Protein AF-N6X9T6-F1 (afdb_monomer_lite)

Sequence (148 aa):
MPDALSQNAIDALGVAVDSLLPDAPPAGLSRTRALDVRHVRPLGLGGYVGHHVAPEGALFGRRLNARLNLSINGGSEADARAHVHNLASHLLSLSRSELHAAGIHRMARADSSDARAILFDIDFEFIRPPATSEGVITDLILDIAPDG

pLDDT: mean 87.67, std 14.99, range [44.31, 98.25]

Radius of gyration: 22.0 Å; chains: 1; bounding box: 59×28×73 Å

Foldseek 3Di:
DDDPQQVVQVVLLVVLVVVQFDDAAPPFKHKDKDKAWDDKDADPDRQFDAFDVVLTDTKGKIKIKIKIKIFMDGDDPVSLLVVQVVRVCSNVPDDCVSCVVSQWNDWDWDDDPDSNMTMIITIGMDIDDPPGNPDDPPDPPPPDDPDD

Structure (mmCIF, N/CA/C/O backbone):
data_AF-N6X9T6-F1
#
_entry.id   AF-N6X9T6-F1
#
loop_
_atom_site.group_PDB
_atom_site.id
_atom_site.type_symbol
_atom_site.label_atom_id
_atom_site.label_alt_id
_atom_site.label_comp_id
_atom_site.label_asym_id
_atom_site.label_entity_id
_atom_site.label_seq_id
_atom_site.pdbx_PDB_ins_code
_atom_site.Cartn_x
_atom_site.Cartn_y
_atom_site.Cartn_z
_atom_site.occupancy
_atom_site.B_iso_or_equiv
_atom_site.auth_seq_id
_atom_site.auth_comp_id
_atom_site.auth_asym_id
_atom_site.auth_atom_id
_atom_site.pdbx_PDB_model_num
ATOM 1 N N . MET A 1 1 ? -20.261 7.861 -1.923 1.00 53.81 1 MET A N 1
ATOM 2 C CA . MET A 1 1 ? -19.032 8.368 -1.277 1.00 53.81 1 MET A CA 1
ATOM 3 C C . MET A 1 1 ? -18.644 7.405 -0.166 1.00 53.81 1 MET A C 1
ATOM 5 O O . MET A 1 1 ? -19.558 6.986 0.539 1.00 53.81 1 MET A O 1
ATOM 9 N N . PRO A 1 2 ? -17.363 7.023 -0.030 1.00 70.25 2 PRO A N 1
ATOM 10 C CA . PRO A 1 2 ? -16.891 6.286 1.142 1.00 70.25 2 PRO A CA 1
ATOM 11 C C . PRO A 1 2 ? -17.056 7.138 2.411 1.00 70.25 2 PRO A C 1
ATOM 13 O O . PRO A 1 2 ? -16.972 8.364 2.351 1.00 70.25 2 PRO A O 1
ATOM 16 N N . ASP A 1 3 ? -17.324 6.498 3.549 1.00 88.69 3 ASP A N 1
ATOM 17 C CA . ASP A 1 3 ? -17.348 7.178 4.847 1.00 88.69 3 ASP A CA 1
ATOM 18 C C . ASP A 1 3 ? -15.942 7.643 5.262 1.00 88.69 3 ASP A C 1
ATOM 20 O O . ASP A 1 3 ? -14.934 7.148 4.752 1.00 88.69 3 ASP A O 1
ATOM 24 N N . ALA A 1 4 ? -15.866 8.571 6.219 1.00 89.75 4 ALA A N 1
ATOM 25 C CA . ALA A 1 4 ? -14.602 9.171 6.647 1.00 89.75 4 ALA A CA 1
ATOM 26 C C . ALA A 1 4 ? -13.570 8.139 7.140 1.00 89.75 4 ALA A C 1
ATOM 28 O O . ALA A 1 4 ? -12.381 8.287 6.869 1.00 89.75 4 ALA A O 1
ATOM 29 N N . LEU A 1 5 ? -13.999 7.065 7.818 1.00 91.12 5 LEU A N 1
ATOM 30 C CA . LEU A 1 5 ? -13.077 6.024 8.280 1.00 91.12 5 LEU A CA 1
ATOM 31 C C . LEU A 1 5 ? -12.513 5.217 7.103 1.00 91.12 5 LEU A C 1
ATOM 33 O O . LEU A 1 5 ? -11.332 4.880 7.096 1.00 91.12 5 LEU A O 1
ATOM 37 N N . SER A 1 6 ? -13.345 4.929 6.102 1.00 93.88 6 SER A N 1
ATOM 38 C CA . SER A 1 6 ? -12.906 4.278 4.865 1.00 93.88 6 SER A CA 1
ATOM 39 C C . SER A 1 6 ? -11.934 5.152 4.068 1.00 93.88 6 SER A C 1
ATOM 41 O O . SER A 1 6 ? -10.935 4.630 3.582 1.00 93.88 6 SER A O 1
ATOM 43 N N . GLN A 1 7 ? -12.170 6.466 3.983 1.00 94.88 7 GLN A N 1
ATOM 44 C CA . GLN A 1 7 ? -11.235 7.386 3.327 1.00 94.88 7 GLN A CA 1
ATOM 45 C C . GLN A 1 7 ? -9.885 7.435 4.056 1.00 94.88 7 GLN A C 1
ATOM 47 O O . GLN A 1 7 ? -8.851 7.233 3.427 1.00 94.88 7 GLN A O 1
ATOM 52 N N . ASN A 1 8 ? -9.893 7.571 5.386 1.00 94.25 8 ASN A N 1
ATOM 53 C CA . ASN A 1 8 ? -8.666 7.551 6.189 1.00 94.25 8 ASN A CA 1
ATOM 54 C C . ASN A 1 8 ? -7.856 6.264 5.980 1.00 94.25 8 ASN A C 1
ATOM 56 O O . ASN A 1 8 ? -6.631 6.299 5.938 1.00 94.25 8 ASN A O 1
ATOM 60 N N . ALA A 1 9 ? -8.535 5.124 5.838 1.00 95.94 9 ALA A N 1
ATOM 61 C CA . ALA A 1 9 ? -7.876 3.850 5.594 1.00 95.94 9 ALA A CA 1
ATOM 62 C C . ALA A 1 9 ? -7.239 3.765 4.194 1.00 95.94 9 ALA A C 1
ATOM 64 O O . ALA A 1 9 ? -6.175 3.167 4.046 1.00 95.94 9 ALA A O 1
ATOM 65 N N . ILE A 1 10 ? -7.859 4.372 3.175 1.00 96.94 10 ILE A N 1
ATOM 66 C CA . ILE A 1 10 ? -7.286 4.480 1.822 1.00 96.94 10 ILE A CA 1
ATOM 67 C C . ILE A 1 10 ? -6.036 5.366 1.846 1.00 96.94 10 ILE A C 1
ATOM 69 O O . ILE A 1 10 ? -5.005 4.987 1.288 1.00 96.94 10 ILE A O 1
ATOM 73 N N . ASP A 1 11 ? -6.102 6.505 2.533 1.00 96.19 11 ASP A N 1
ATOM 74 C CA . ASP A 1 11 ? -4.972 7.428 2.650 1.00 96.19 11 ASP A CA 1
ATOM 75 C C . ASP A 1 11 ? -3.810 6.774 3.417 1.00 96.19 11 ASP A C 1
ATOM 77 O O . ASP A 1 11 ? -2.657 6.826 2.982 1.00 96.19 11 ASP A O 1
ATOM 81 N N . ALA A 1 12 ? -4.118 6.067 4.510 1.00 96.62 12 ALA A N 1
ATOM 82 C CA . ALA A 1 12 ? -3.140 5.318 5.295 1.00 96.62 12 ALA A CA 1
ATOM 83 C C . ALA A 1 12 ? -2.469 4.196 4.489 1.00 96.62 12 ALA A C 1
ATOM 85 O O . ALA A 1 12 ? -1.262 4.003 4.618 1.00 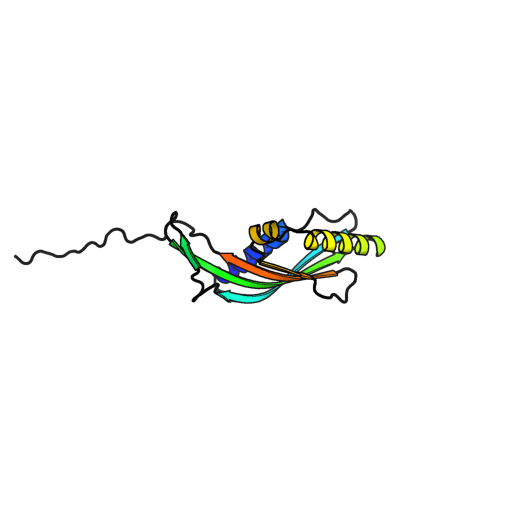96.62 12 ALA A O 1
ATOM 86 N N . LEU A 1 13 ? -3.209 3.495 3.621 1.00 97.88 13 LEU A N 1
ATOM 87 C CA . LEU A 1 13 ? -2.625 2.516 2.700 1.00 97.88 13 LEU A CA 1
ATOM 88 C C . LEU A 1 13 ? -1.619 3.176 1.742 1.00 97.88 13 LEU A C 1
ATOM 90 O O . LEU A 1 13 ? -0.561 2.607 1.478 1.00 97.88 13 LEU A O 1
ATOM 94 N N . GLY A 1 14 ? -1.926 4.374 1.235 1.00 97.25 14 GLY A N 1
ATOM 95 C CA . GLY A 1 14 ? -1.002 5.143 0.399 1.00 97.25 14 GLY A CA 1
ATOM 96 C C . GLY A 1 14 ? 0.315 5.439 1.119 1.00 97.25 14 GLY A C 1
ATOM 97 O O . GLY A 1 14 ? 1.384 5.136 0.591 1.00 97.25 14 GLY A O 1
ATOM 98 N N . VAL A 1 15 ? 0.229 5.945 2.353 1.00 96.69 15 VAL A N 1
ATOM 99 C CA . VAL A 1 15 ? 1.398 6.230 3.204 1.00 96.69 15 VAL A CA 1
ATOM 100 C C . VAL A 1 15 ? 2.188 4.957 3.518 1.00 96.69 15 VAL A C 1
ATOM 102 O O . VAL A 1 15 ? 3.413 4.952 3.410 1.00 96.69 15 VAL A O 1
ATOM 105 N N . ALA A 1 16 ? 1.499 3.867 3.865 1.00 96.88 16 ALA A N 1
ATOM 106 C CA . ALA A 1 16 ? 2.123 2.581 4.155 1.00 96.88 16 ALA A CA 1
ATOM 107 C C . ALA A 1 16 ? 2.930 2.065 2.958 1.00 96.88 16 ALA A C 1
ATOM 109 O O . ALA A 1 16 ? 4.093 1.699 3.112 1.00 96.88 16 ALA A O 1
ATOM 110 N N . VAL A 1 17 ? 2.352 2.088 1.753 1.00 96.50 17 VAL A N 1
ATOM 111 C CA . VAL A 1 17 ? 3.063 1.686 0.533 1.00 96.50 17 VAL A CA 1
ATOM 112 C C . VAL A 1 17 ? 4.279 2.573 0.289 1.00 96.50 17 VAL A C 1
ATOM 114 O O . VAL A 1 17 ? 5.359 2.045 0.042 1.00 96.50 17 VAL A O 1
ATOM 117 N N . ASP A 1 18 ? 4.135 3.893 0.399 1.00 95.25 18 ASP A N 1
ATOM 118 C CA . ASP A 1 18 ? 5.240 4.829 0.165 1.00 95.25 18 ASP A CA 1
ATOM 119 C C . ASP A 1 18 ? 6.399 4.629 1.142 1.00 95.25 18 ASP A C 1
ATOM 121 O O . ASP A 1 18 ? 7.554 4.718 0.734 1.00 95.25 18 ASP A O 1
ATOM 125 N N . SER A 1 19 ? 6.105 4.272 2.395 1.00 95.25 19 SER A N 1
ATOM 126 C CA . SER A 1 19 ? 7.126 3.980 3.408 1.00 95.25 19 SER A CA 1
ATOM 127 C C . SER A 1 19 ? 7.969 2.731 3.115 1.00 95.25 19 SER A C 1
ATOM 129 O O . SER A 1 19 ? 9.072 2.601 3.639 1.00 95.25 19 SER A O 1
ATOM 131 N N . LEU A 1 20 ? 7.462 1.814 2.283 1.00 95.19 20 LEU A N 1
ATOM 132 C CA . LEU A 1 20 ? 8.123 0.549 1.944 1.00 95.19 20 LEU A CA 1
ATOM 133 C C . LEU A 1 20 ? 8.866 0.601 0.606 1.00 95.19 20 LEU A C 1
ATOM 135 O O . LEU A 1 20 ? 9.675 -0.285 0.306 1.00 95.19 20 LEU A O 1
ATOM 139 N N . LEU A 1 21 ? 8.572 1.602 -0.226 1.00 94.06 21 LEU A N 1
ATOM 140 C CA . LEU A 1 21 ? 9.245 1.768 -1.503 1.00 94.06 21 LEU A CA 1
ATOM 141 C C . LEU A 1 21 ? 10.682 2.254 -1.273 1.00 94.06 21 LEU A C 1
ATOM 143 O O . LEU A 1 21 ? 10.902 3.164 -0.479 1.00 94.06 21 LEU A O 1
ATOM 147 N N . PRO A 1 22 ? 11.666 1.699 -2.002 1.00 90.00 22 PRO A N 1
ATOM 148 C CA . PRO A 1 22 ? 13.033 2.189 -1.928 1.00 90.00 22 PRO A CA 1
ATOM 149 C C . PRO A 1 22 ? 13.128 3.584 -2.557 1.00 90.00 22 PRO A C 1
ATOM 151 O O . PRO A 1 22 ? 12.192 4.029 -3.243 1.00 90.00 22 PRO A O 1
ATOM 154 N N . ASP A 1 23 ? 14.284 4.220 -2.359 1.00 86.31 23 ASP A N 1
ATOM 155 C CA . ASP A 1 23 ? 14.626 5.564 -2.832 1.00 86.31 23 ASP A CA 1
ATOM 156 C C . ASP A 1 23 ? 14.322 5.815 -4.321 1.00 86.31 23 ASP A C 1
ATOM 158 O O . ASP A 1 23 ? 13.971 4.922 -5.104 1.00 86.31 23 ASP A O 1
ATOM 162 N N . ALA A 1 24 ? 14.437 7.087 -4.708 1.00 87.81 24 ALA A N 1
ATOM 163 C CA . ALA A 1 24 ? 14.117 7.563 -6.045 1.00 87.81 24 ALA A CA 1
ATOM 164 C C . ALA A 1 24 ? 14.798 6.728 -7.157 1.00 87.81 24 ALA A C 1
ATOM 166 O O . ALA A 1 24 ? 15.935 6.276 -6.991 1.00 87.81 24 ALA A O 1
ATOM 167 N N . PRO A 1 25 ? 14.125 6.535 -8.309 1.00 91.69 25 PRO A N 1
ATOM 168 C CA . PRO A 1 25 ? 14.703 5.819 -9.441 1.00 91.69 25 PRO A CA 1
ATOM 169 C C . PRO A 1 25 ? 16.029 6.437 -9.915 1.00 91.69 25 PRO A C 1
ATOM 171 O O . PRO A 1 25 ? 16.232 7.645 -9.761 1.00 91.69 25 PRO A O 1
ATOM 174 N N . PRO A 1 26 ? 16.914 5.642 -10.545 1.00 90.69 26 PRO A N 1
ATOM 175 C CA . PRO A 1 26 ? 18.126 6.150 -11.182 1.00 90.69 26 PRO A CA 1
ATOM 176 C C . PRO A 1 26 ? 17.845 7.272 -12.189 1.00 90.69 26 PRO A C 1
ATOM 178 O O . PRO A 1 26 ? 16.758 7.359 -12.765 1.00 90.69 26 PRO A O 1
ATOM 181 N N . ALA A 1 27 ? 18.856 8.102 -12.455 1.00 91.69 27 ALA A N 1
ATOM 182 C CA . ALA A 1 27 ? 18.746 9.198 -13.412 1.00 91.69 27 ALA A CA 1
ATOM 183 C C . ALA A 1 27 ? 18.257 8.710 -14.790 1.00 91.69 27 ALA A C 1
ATOM 185 O O . ALA A 1 27 ? 18.741 7.714 -15.322 1.00 91.69 27 ALA A O 1
ATOM 186 N N . GLY A 1 28 ? 17.294 9.431 -15.370 1.00 93.44 28 GLY A N 1
ATOM 187 C CA . GLY A 1 28 ? 16.681 9.081 -16.656 1.00 93.44 28 GLY A CA 1
ATOM 188 C C . GLY A 1 28 ? 15.511 8.095 -16.568 1.00 93.44 28 GLY A C 1
ATOM 189 O O . GLY A 1 28 ? 14.815 7.917 -17.568 1.00 93.44 28 GLY A O 1
ATOM 190 N N . LEU A 1 29 ? 15.253 7.511 -15.393 1.00 96.06 29 LEU A N 1
ATOM 191 C CA . LEU A 1 29 ? 14.053 6.729 -15.102 1.00 96.06 29 LEU A CA 1
ATOM 192 C C . LEU A 1 29 ? 13.096 7.514 -14.199 1.00 96.06 29 LEU A C 1
ATOM 194 O O . LEU A 1 29 ? 13.502 8.348 -13.391 1.00 96.06 29 LEU A O 1
ATOM 198 N N . SER A 1 30 ? 11.808 7.205 -14.298 1.00 95.94 30 SER A N 1
ATOM 199 C CA . SER A 1 30 ? 10.802 7.623 -13.325 1.00 95.94 30 SER A CA 1
ATOM 200 C C . SER A 1 30 ? 9.903 6.452 -12.942 1.00 95.94 30 SER A C 1
ATOM 202 O O . SER A 1 30 ? 9.708 5.516 -13.717 1.00 95.94 30 SER A O 1
ATOM 204 N N . ARG A 1 31 ? 9.373 6.489 -11.716 1.00 95.56 31 ARG A N 1
ATOM 205 C CA . ARG A 1 31 ? 8.486 5.463 -11.159 1.00 95.56 31 ARG A CA 1
ATOM 206 C C . ARG A 1 31 ? 7.134 6.090 -10.884 1.00 95.56 31 ARG A C 1
ATOM 208 O O . ARG A 1 31 ? 7.040 7.047 -10.118 1.00 95.56 31 ARG A O 1
ATOM 215 N N . THR A 1 32 ? 6.094 5.518 -11.469 1.00 95.62 32 THR A N 1
ATOM 216 C CA . THR A 1 32 ? 4.705 5.870 -11.183 1.00 95.62 32 THR A CA 1
ATOM 217 C C . THR A 1 32 ? 4.092 4.791 -10.306 1.00 95.62 32 THR A C 1
ATOM 219 O O . THR A 1 32 ? 4.226 3.602 -10.587 1.00 95.62 32 THR A O 1
ATOM 222 N N . ARG A 1 33 ? 3.413 5.218 -9.242 1.00 95.06 33 ARG A N 1
ATOM 223 C CA . ARG A 1 33 ? 2.660 4.357 -8.332 1.00 95.06 33 ARG A CA 1
ATOM 224 C C . ARG A 1 33 ? 1.171 4.594 -8.545 1.00 95.06 33 ARG A C 1
ATOM 226 O O . ARG A 1 33 ? 0.711 5.726 -8.413 1.00 95.06 33 ARG A O 1
ATOM 233 N N . ALA A 1 34 ? 0.420 3.531 -8.797 1.00 96.88 34 ALA A N 1
ATOM 234 C CA . ALA A 1 34 ? -1.037 3.547 -8.787 1.00 96.88 34 ALA A CA 1
ATOM 235 C C . ALA A 1 34 ? -1.568 2.498 -7.804 1.00 96.88 34 ALA A C 1
ATOM 237 O O . ALA A 1 34 ? -1.063 1.379 -7.742 1.00 96.88 34 ALA A O 1
ATOM 238 N N . LEU A 1 35 ? -2.581 2.876 -7.029 1.00 96.81 35 LEU A N 1
ATOM 239 C CA . LEU A 1 35 ? -3.260 2.015 -6.065 1.00 96.81 35 LEU A CA 1
ATOM 240 C C . LEU A 1 35 ? -4.727 1.890 -6.474 1.00 96.81 35 LEU A C 1
ATOM 242 O O . LEU A 1 35 ? -5.456 2.877 -6.485 1.00 96.81 35 LEU A O 1
ATOM 246 N N . ASP A 1 36 ? -5.137 0.674 -6.811 1.00 97.12 36 ASP A N 1
ATOM 247 C CA . ASP A 1 36 ? -6.515 0.306 -7.131 1.00 97.12 36 ASP A CA 1
ATOM 248 C C . ASP A 1 36 ? -7.143 -0.381 -5.914 1.00 97.12 36 ASP A C 1
ATOM 250 O O . ASP A 1 36 ? -6.874 -1.554 -5.645 1.00 97.12 36 ASP A O 1
ATOM 254 N N . VAL A 1 37 ? -7.934 0.354 -5.131 1.00 97.31 37 VAL A N 1
ATOM 255 C CA . VAL A 1 37 ? -8.631 -0.197 -3.959 1.00 97.31 37 VAL A CA 1
ATOM 256 C C . VAL A 1 37 ? -9.909 -0.890 -4.417 1.00 97.31 37 VAL A C 1
ATOM 258 O O . VAL A 1 37 ? -10.854 -0.250 -4.868 1.00 97.31 37 VAL A O 1
ATOM 261 N N . ARG A 1 38 ? -9.956 -2.212 -4.256 1.00 96.25 38 ARG A N 1
ATOM 262 C CA . ARG A 1 38 ? -11.043 -3.063 -4.766 1.00 96.25 38 ARG A CA 1
ATOM 263 C C . ARG A 1 38 ? -12.157 -3.247 -3.760 1.00 96.25 38 ARG A C 1
ATOM 265 O O . ARG A 1 38 ? -13.332 -3.252 -4.112 1.00 96.25 38 ARG A O 1
ATOM 272 N N . HIS A 1 39 ? -11.775 -3.421 -2.499 1.00 95.62 39 HIS A N 1
ATOM 273 C CA . HIS A 1 39 ? -12.712 -3.643 -1.412 1.00 95.62 39 HIS A CA 1
ATOM 274 C C . HIS A 1 39 ? -12.266 -2.895 -0.169 1.00 95.62 39 HIS A C 1
ATOM 276 O O . HIS A 1 39 ? -11.092 -2.927 0.200 1.00 95.62 39 HIS A O 1
ATOM 282 N N . VAL A 1 40 ? -13.241 -2.288 0.501 1.00 95.88 40 VAL A N 1
ATOM 283 C CA . VAL A 1 40 ? -13.102 -1.730 1.841 1.00 95.88 40 VAL A CA 1
ATOM 284 C C . VAL A 1 40 ? -14.198 -2.351 2.688 1.00 95.88 40 VAL A C 1
ATOM 286 O O . VAL A 1 40 ? -15.377 -2.251 2.349 1.00 95.88 40 VAL A O 1
ATOM 289 N N . ARG A 1 41 ? -13.820 -3.030 3.769 1.00 95.06 41 ARG A N 1
ATOM 290 C CA . ARG A 1 41 ? -14.767 -3.671 4.687 1.00 95.06 41 ARG A CA 1
ATOM 291 C C . ARG A 1 41 ? -14.456 -3.309 6.135 1.00 95.06 41 ARG A C 1
ATOM 293 O O . ARG A 1 41 ? -13.306 -2.995 6.446 1.00 95.06 41 ARG A O 1
ATOM 300 N N . PRO A 1 42 ? -15.448 -3.346 7.036 1.00 93.44 42 PRO A N 1
ATOM 301 C CA . PRO A 1 42 ? -15.178 -3.230 8.460 1.00 93.44 42 PRO A CA 1
ATOM 302 C C . PRO A 1 42 ? -14.230 -4.343 8.931 1.00 93.44 42 PRO A C 1
ATOM 304 O O . PRO A 1 42 ? -14.325 -5.481 8.466 1.00 93.44 42 PRO A O 1
ATOM 307 N N . LEU A 1 43 ? -13.312 -4.007 9.836 1.00 90.44 43 LEU A N 1
ATOM 308 C CA . LEU A 1 43 ? -12.487 -4.982 10.544 1.00 90.44 43 LEU A CA 1
ATOM 309 C C . LEU A 1 43 ? -13.252 -5.427 11.802 1.00 90.44 43 LEU A C 1
ATOM 311 O O . LEU A 1 43 ? -13.581 -4.597 12.639 1.00 90.44 43 LEU A O 1
ATOM 315 N N . GLY A 1 44 ? -13.604 -6.709 11.916 1.00 81.81 44 GLY A N 1
ATOM 316 C CA . GLY A 1 44 ? -14.447 -7.204 13.016 1.00 81.81 44 GLY A CA 1
ATOM 317 C C . GLY A 1 44 ? -15.948 -6.909 12.847 1.00 81.81 44 GLY A C 1
ATOM 318 O O . GLY A 1 44 ? -16.446 -6.719 11.735 1.00 81.81 44 GLY A O 1
ATOM 319 N N . LEU A 1 45 ? -16.693 -6.899 13.958 1.00 82.12 45 LEU A N 1
ATOM 320 C CA . LEU A 1 45 ? -18.148 -6.689 13.976 1.00 82.12 45 LEU A CA 1
ATOM 321 C C . LEU A 1 45 ? -18.470 -5.204 13.790 1.00 82.12 45 LEU A C 1
ATOM 323 O O . LEU A 1 45 ? -18.190 -4.383 14.658 1.00 82.12 45 LEU A O 1
ATOM 327 N N . GLY A 1 46 ? -19.012 -4.840 12.627 1.00 85.00 46 GLY A N 1
ATOM 328 C CA . GLY A 1 46 ? -19.325 -3.442 12.301 1.00 85.00 46 GLY A CA 1
ATOM 329 C C . GLY A 1 46 ? -18.101 -2.519 12.209 1.00 85.00 46 GLY A C 1
ATOM 330 O O . GLY A 1 46 ? -18.260 -1.322 11.993 1.00 85.00 46 GLY A O 1
ATOM 331 N N . GLY A 1 47 ? -16.883 -3.060 12.321 1.00 86.88 47 GLY A N 1
ATOM 332 C CA . GLY A 1 47 ? -15.638 -2.294 12.349 1.00 86.88 47 GLY A CA 1
ATOM 333 C C . GLY A 1 47 ? -15.046 -2.146 13.744 1.00 86.88 47 GLY A C 1
ATOM 334 O O . GLY A 1 47 ? -13.938 -1.640 13.848 1.00 86.88 47 GLY A O 1
ATOM 335 N N . TYR A 1 48 ? -15.750 -2.561 14.798 1.00 88.31 48 TYR A N 1
ATOM 336 C CA . TYR A 1 48 ? -15.226 -2.526 16.159 1.00 88.31 48 TYR A CA 1
ATOM 337 C C . TYR A 1 48 ? -14.158 -3.607 16.349 1.00 88.31 48 TYR A C 1
ATOM 339 O O . TYR A 1 48 ? -14.403 -4.787 16.080 1.00 88.31 48 TYR A O 1
ATOM 347 N N . VAL A 1 49 ? -12.987 -3.199 16.838 1.00 89.75 49 VAL A N 1
ATOM 348 C CA . VAL A 1 49 ? -11.830 -4.092 17.042 1.00 89.75 49 VAL A CA 1
ATOM 349 C C . VAL A 1 49 ? -11.321 -4.116 18.479 1.00 89.75 49 VAL A C 1
ATOM 351 O O . VAL A 1 49 ? -10.419 -4.886 18.795 1.00 89.75 49 VAL A O 1
ATOM 354 N N . GLY A 1 50 ? -11.906 -3.307 19.360 1.00 87.75 50 GLY A N 1
ATOM 355 C CA . GLY A 1 50 ? -11.569 -3.298 20.774 1.00 87.75 50 GLY A CA 1
ATOM 356 C C . GLY A 1 50 ? -11.703 -1.921 21.397 1.00 87.75 50 GLY A C 1
ATOM 357 O O . GLY A 1 50 ? -12.357 -1.025 20.863 1.00 87.75 50 GLY A O 1
ATOM 358 N N . HIS A 1 51 ? -11.069 -1.763 22.547 1.00 86.62 51 HIS A N 1
ATOM 359 C CA . HIS A 1 51 ? -11.090 -0.536 23.320 1.00 86.62 51 HIS A CA 1
ATOM 360 C C . HIS A 1 51 ? -9.655 -0.146 23.668 1.00 86.62 51 HIS A C 1
ATOM 362 O O . HIS A 1 51 ? -8.855 -0.993 24.069 1.00 86.62 51 HIS A O 1
ATOM 368 N N . HIS A 1 52 ? -9.322 1.121 23.467 1.00 82.31 52 HIS A N 1
ATOM 369 C CA . HIS A 1 52 ? -8.043 1.690 23.852 1.00 82.31 52 HIS A CA 1
ATOM 370 C C . HIS A 1 52 ? -8.162 2.278 25.254 1.00 82.31 52 HIS A C 1
ATOM 372 O O . HIS A 1 52 ? -9.193 2.851 25.581 1.00 82.31 52 HIS A O 1
ATOM 378 N N . VAL A 1 53 ? -7.129 2.131 26.083 1.00 81.62 53 VAL A N 1
ATOM 379 C CA . VAL A 1 53 ? -7.188 2.532 27.502 1.00 81.62 53 VAL A CA 1
ATOM 380 C C . VAL A 1 53 ? -6.629 3.932 27.776 1.00 81.62 53 VAL A C 1
ATOM 382 O O . VAL A 1 53 ? -6.903 4.491 28.830 1.00 81.62 53 VAL A O 1
ATOM 385 N N . ALA A 1 54 ? -5.836 4.509 26.866 1.00 74.31 54 ALA A N 1
ATOM 386 C CA . ALA A 1 54 ? -5.255 5.846 27.049 1.00 74.31 54 ALA A CA 1
ATOM 387 C C . ALA A 1 54 ? -4.793 6.490 25.719 1.00 74.31 54 ALA A C 1
ATOM 389 O O . ALA A 1 54 ? -3.667 6.233 25.299 1.00 74.31 54 ALA A O 1
ATOM 390 N N . PRO A 1 55 ? -5.599 7.329 25.038 1.00 75.00 55 PRO A N 1
ATOM 391 C CA . PRO A 1 55 ? -6.917 7.806 25.455 1.00 75.00 55 PRO A CA 1
ATOM 392 C C . PRO A 1 55 ? -7.950 6.681 25.502 1.00 75.00 55 PRO A C 1
ATOM 394 O O . PRO A 1 55 ? -7.841 5.717 24.740 1.00 75.00 55 PRO A O 1
ATOM 397 N N . GLU A 1 56 ? -8.913 6.814 26.413 1.00 80.50 56 GLU A N 1
ATOM 398 C CA . GLU A 1 56 ? -10.028 5.877 26.547 1.00 80.50 56 GLU A CA 1
ATOM 399 C C . GLU A 1 56 ? -10.970 6.035 25.347 1.00 80.50 56 GLU A C 1
ATOM 401 O O . GLU A 1 56 ? -11.346 7.155 24.990 1.00 80.50 56 GLU A O 1
ATOM 406 N N . GLY A 1 57 ? -11.321 4.936 24.680 1.00 82.94 57 GLY A N 1
ATOM 407 C CA . GLY A 1 57 ? -12.192 5.012 23.509 1.00 82.94 57 GLY A CA 1
ATOM 408 C C . GLY A 1 57 ? -12.298 3.723 22.708 1.00 82.94 57 GLY A C 1
ATOM 409 O O . GLY A 1 57 ? -11.424 2.856 22.735 1.00 82.94 57 GLY A O 1
ATOM 410 N N . ALA A 1 58 ? -13.395 3.594 21.964 1.00 85.44 58 ALA A N 1
ATOM 411 C CA . ALA A 1 58 ? -13.587 2.477 21.051 1.00 85.44 58 ALA A CA 1
ATOM 412 C C . ALA A 1 58 ? -12.621 2.568 19.860 1.00 85.44 58 ALA A C 1
ATOM 414 O O . ALA A 1 58 ? -12.409 3.629 19.274 1.00 85.44 58 ALA A O 1
ATOM 415 N N . LEU A 1 59 ? -12.059 1.425 19.479 1.00 89.69 59 LEU A N 1
ATOM 416 C CA . LEU A 1 59 ? -11.226 1.292 18.295 1.00 89.69 59 LEU A CA 1
ATOM 417 C C . LEU A 1 59 ? -12.071 0.784 17.140 1.00 89.69 59 LEU A C 1
ATOM 419 O O . LEU A 1 59 ? -12.726 -0.260 17.236 1.00 89.69 59 LEU A O 1
ATOM 423 N N . PHE A 1 60 ? -11.988 1.502 16.025 1.00 91.50 60 PHE A N 1
ATOM 424 C CA . PHE A 1 60 ? -12.622 1.108 14.780 1.00 91.50 60 PHE A CA 1
ATOM 425 C C . PHE A 1 60 ? -11.583 0.899 13.688 1.00 91.50 60 PHE A C 1
ATOM 427 O O . PHE A 1 60 ? -10.659 1.701 13.525 1.00 91.50 60 PHE A O 1
ATOM 434 N N . GLY A 1 61 ? -11.756 -0.169 12.917 1.00 93.62 61 GLY A N 1
ATOM 435 C CA . GLY A 1 61 ? -10.845 -0.544 11.854 1.00 93.62 61 GLY A CA 1
ATOM 436 C C . GLY A 1 61 ? -11.521 -0.869 10.529 1.00 93.62 61 GLY A C 1
ATOM 437 O O . GLY A 1 61 ? -12.718 -1.173 10.434 1.00 93.62 61 GLY A O 1
ATOM 438 N N . ARG A 1 62 ? -10.707 -0.823 9.477 1.00 96.31 62 ARG A N 1
ATOM 439 C CA . ARG A 1 62 ? -11.052 -1.210 8.111 1.00 96.31 62 ARG A CA 1
ATOM 440 C C . ARG A 1 62 ? -10.024 -2.200 7.594 1.00 96.31 62 ARG A C 1
ATOM 442 O O . ARG A 1 62 ? -8.836 -2.069 7.866 1.00 96.31 62 ARG A O 1
ATOM 449 N N . ARG A 1 63 ? -10.488 -3.158 6.798 1.00 96.69 63 ARG A N 1
ATOM 450 C CA . ARG A 1 63 ? -9.632 -4.030 5.999 1.00 96.69 63 ARG A CA 1
ATOM 451 C C . ARG A 1 63 ? -9.811 -3.714 4.528 1.00 96.69 63 ARG A C 1
ATOM 453 O O . ARG A 1 63 ? -10.945 -3.610 4.052 1.00 96.69 63 ARG A O 1
ATOM 460 N N . LEU A 1 64 ? -8.694 -3.537 3.839 1.00 97.88 64 LEU A N 1
ATOM 461 C CA . LEU A 1 64 ? -8.636 -3.142 2.445 1.00 97.88 64 LEU A CA 1
ATOM 462 C C . LEU A 1 64 ? -7.981 -4.244 1.627 1.00 97.88 64 LEU A C 1
ATOM 464 O O . LEU A 1 64 ? -6.942 -4.780 2.004 1.00 97.88 64 LEU A O 1
ATOM 468 N N . ASN A 1 65 ? -8.572 -4.528 0.470 1.00 97.81 65 ASN A N 1
ATOM 469 C CA . ASN A 1 65 ? -7.912 -5.282 -0.583 1.00 97.81 65 ASN A CA 1
ATOM 470 C C . ASN A 1 65 ? -7.655 -4.343 -1.751 1.00 97.81 65 ASN A C 1
ATOM 472 O O . ASN A 1 65 ? -8.586 -3.720 -2.268 1.00 97.81 65 ASN A O 1
ATOM 476 N N . ALA A 1 66 ? -6.396 -4.240 -2.152 1.00 98.25 66 ALA A N 1
ATOM 477 C CA . ALA A 1 66 ? -5.965 -3.322 -3.189 1.00 98.25 66 ALA A CA 1
ATOM 478 C C . ALA A 1 66 ? -4.957 -3.980 -4.125 1.00 98.25 66 ALA A C 1
ATOM 480 O O . ALA A 1 66 ? -4.300 -4.957 -3.764 1.00 98.25 66 ALA A O 1
ATOM 481 N N . ARG A 1 67 ? -4.815 -3.417 -5.322 1.00 98.25 67 ARG A N 1
ATOM 482 C CA . ARG A 1 67 ? -3.731 -3.732 -6.242 1.00 98.25 67 ARG A CA 1
ATOM 483 C C . ARG A 1 67 ? -2.811 -2.530 -6.379 1.00 98.25 67 ARG A C 1
ATOM 485 O O . ARG A 1 67 ? -3.232 -1.457 -6.802 1.00 98.25 67 ARG A O 1
ATOM 492 N N . LEU A 1 68 ? -1.548 -2.732 -6.038 1.00 98.06 68 LEU A N 1
ATOM 493 C CA . LEU A 1 68 ? -0.470 -1.797 -6.305 1.00 98.06 68 LEU A CA 1
ATOM 494 C C . LEU A 1 68 ? 0.091 -2.072 -7.700 1.00 98.06 68 LEU A C 1
ATOM 496 O O . LEU A 1 68 ? 0.461 -3.204 -8.003 1.00 98.06 68 LEU A O 1
ATOM 500 N N . ASN A 1 69 ? 0.179 -1.032 -8.521 1.00 97.75 69 ASN A N 1
ATOM 501 C CA . ASN A 1 69 ? 0.910 -1.025 -9.779 1.00 97.75 69 ASN A CA 1
ATOM 502 C C . ASN A 1 69 ? 2.083 -0.048 -9.676 1.00 97.75 69 ASN A C 1
ATOM 504 O O . ASN A 1 69 ? 1.889 1.137 -9.391 1.00 97.75 69 ASN A O 1
ATOM 508 N N . LEU A 1 70 ? 3.289 -0.555 -9.911 1.00 96.88 70 LEU A N 1
ATOM 509 C CA . LEU A 1 70 ? 4.499 0.242 -10.047 1.00 96.88 70 LEU A CA 1
ATOM 510 C C . LEU A 1 70 ? 4.963 0.158 -11.496 1.00 96.88 70 LEU A C 1
ATOM 512 O O . LEU A 1 70 ? 5.358 -0.915 -11.949 1.00 96.88 70 LEU A O 1
ATOM 516 N N . SER A 1 71 ? 4.930 1.280 -12.208 1.00 96.62 71 SER A N 1
ATOM 517 C CA . SER A 1 71 ? 5.327 1.368 -13.618 1.00 96.62 71 SER A CA 1
ATOM 518 C C . SER A 1 71 ? 6.572 2.236 -13.774 1.00 96.62 71 SER A C 1
ATOM 520 O O . SER A 1 71 ? 6.675 3.290 -13.140 1.00 96.62 71 SER A O 1
ATOM 522 N N . ILE A 1 72 ? 7.513 1.799 -14.610 1.00 96.88 72 ILE A N 1
ATOM 523 C CA . ILE A 1 72 ? 8.783 2.484 -14.863 1.00 96.88 72 ILE A CA 1
ATOM 524 C C . ILE A 1 72 ? 8.778 3.126 -16.246 1.00 96.88 72 ILE A C 1
ATOM 526 O O . ILE A 1 72 ? 8.600 2.458 -17.262 1.00 96.88 72 ILE A O 1
ATOM 530 N N . ASN A 1 73 ? 9.031 4.430 -16.288 1.00 96.00 73 ASN A N 1
ATOM 531 C CA . ASN A 1 73 ? 9.040 5.221 -17.511 1.00 96.00 73 ASN A CA 1
ATOM 532 C C . ASN A 1 73 ? 10.435 5.802 -17.779 1.00 96.00 73 ASN A C 1
ATOM 534 O O . ASN A 1 73 ? 11.228 5.992 -16.857 1.00 96.00 73 ASN A O 1
ATOM 538 N N . GLY A 1 74 ? 10.716 6.118 -19.046 1.00 95.69 74 GLY A N 1
ATOM 539 C CA . GLY A 1 74 ? 12.010 6.658 -19.475 1.00 95.69 74 GLY A CA 1
ATOM 540 C C . GLY A 1 74 ? 13.120 5.606 -19.568 1.00 95.69 74 GLY A C 1
ATOM 541 O O . GLY A 1 74 ? 12.876 4.408 -19.406 1.00 95.69 74 GLY A O 1
ATOM 542 N N . GLY A 1 75 ? 14.338 6.073 -19.852 1.00 94.44 75 GLY A N 1
ATOM 543 C CA . GLY A 1 75 ? 15.556 5.262 -19.932 1.00 94.44 75 GLY A CA 1
ATOM 544 C C . GLY A 1 75 ? 15.560 4.162 -20.998 1.00 94.44 75 GLY A C 1
ATOM 545 O O . GLY A 1 75 ? 14.620 3.996 -21.783 1.00 94.44 75 GLY A O 1
ATOM 546 N N . SER A 1 76 ? 16.660 3.405 -21.031 1.00 94.44 76 SER A N 1
ATOM 547 C CA . SER A 1 76 ? 16.779 2.237 -21.902 1.00 94.44 76 SER A CA 1
ATOM 548 C C . SER A 1 76 ? 15.9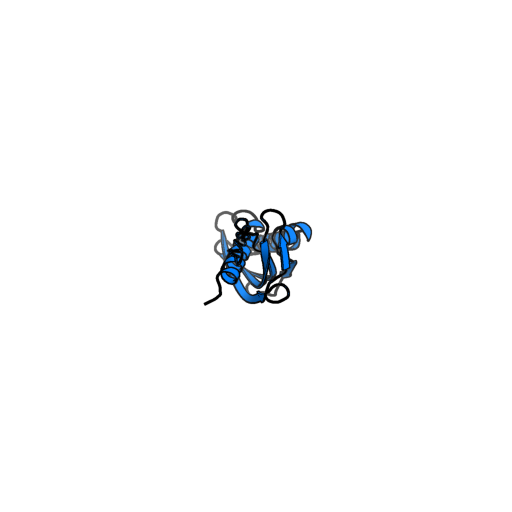42 1.070 -21.375 1.00 94.44 76 SER A C 1
ATOM 550 O O . SER A 1 76 ? 15.603 0.995 -20.193 1.00 94.44 76 SER A O 1
ATOM 552 N N . GLU A 1 77 ? 15.629 0.123 -22.257 1.00 93.69 77 GLU A N 1
ATOM 553 C CA . GLU A 1 77 ? 14.809 -1.032 -21.892 1.00 93.69 77 GLU A CA 1
ATOM 554 C C . GLU A 1 77 ? 15.525 -1.988 -20.923 1.00 93.69 77 GLU A C 1
ATOM 556 O O . GLU A 1 77 ? 14.911 -2.611 -20.056 1.00 93.69 77 GLU A O 1
ATOM 561 N N . ALA A 1 78 ? 16.855 -2.056 -21.024 1.00 93.38 78 ALA A N 1
ATOM 562 C CA . ALA A 1 78 ? 17.686 -2.816 -20.101 1.00 93.38 78 ALA A CA 1
ATOM 563 C C . ALA A 1 78 ? 17.669 -2.198 -18.694 1.00 93.38 78 ALA A C 1
ATOM 565 O O . ALA A 1 78 ? 17.470 -2.923 -17.716 1.00 93.38 78 ALA A O 1
ATOM 566 N N . ASP A 1 79 ? 17.802 -0.871 -18.596 1.00 94.12 79 ASP A N 1
ATOM 567 C CA . ASP A 1 79 ? 17.808 -0.158 -17.312 1.00 94.12 79 ASP A CA 1
ATOM 568 C C . ASP A 1 79 ? 16.442 -0.230 -16.627 1.00 94.12 79 ASP A C 1
ATOM 570 O O . ASP A 1 79 ? 16.356 -0.513 -15.430 1.00 94.12 79 ASP A O 1
ATOM 574 N N . ALA A 1 80 ? 15.360 -0.037 -17.390 1.00 94.56 80 ALA A N 1
ATOM 575 C CA . ALA A 1 80 ? 14.000 -0.146 -16.874 1.00 94.56 80 ALA A CA 1
ATOM 576 C C . ALA A 1 80 ? 13.728 -1.554 -16.324 1.00 94.56 80 ALA A C 1
ATOM 578 O O . ALA A 1 80 ? 13.258 -1.698 -15.193 1.00 94.56 80 ALA A O 1
ATOM 579 N N . ARG A 1 81 ? 14.096 -2.604 -17.070 1.00 93.25 81 ARG A N 1
ATOM 580 C CA . ARG A 1 81 ? 13.933 -3.998 -16.633 1.00 93.25 81 ARG A CA 1
ATOM 581 C C . ARG A 1 81 ? 14.771 -4.327 -15.398 1.00 93.25 81 ARG A C 1
ATOM 583 O O . ARG A 1 81 ? 14.278 -5.010 -14.498 1.00 93.25 81 ARG A O 1
ATOM 590 N N . ALA A 1 82 ? 16.014 -3.850 -15.337 1.00 93.75 82 ALA A N 1
ATOM 591 C CA . ALA A 1 82 ? 16.867 -4.017 -14.163 1.00 93.75 82 ALA A CA 1
ATOM 592 C C . ALA A 1 82 ? 16.254 -3.328 -12.934 1.00 93.75 82 ALA A C 1
ATOM 594 O O . ALA A 1 82 ? 16.203 -3.913 -11.853 1.00 93.75 82 ALA A O 1
ATOM 595 N N . HIS A 1 83 ? 15.706 -2.123 -13.104 1.00 95.19 83 HIS A N 1
ATOM 596 C CA . HIS A 1 83 ? 15.055 -1.402 -12.017 1.00 95.19 83 HIS A CA 1
ATOM 597 C C . HIS A 1 83 ? 13.759 -2.083 -11.547 1.00 95.19 83 HIS A C 1
ATOM 599 O O . HIS A 1 83 ? 13.565 -2.237 -10.342 1.00 95.19 83 HIS A O 1
ATOM 605 N N . VAL A 1 84 ? 12.914 -2.577 -12.463 1.00 95.19 84 VAL A N 1
ATOM 606 C CA . VAL A 1 84 ? 11.734 -3.394 -12.112 1.00 95.19 84 VAL A CA 1
ATOM 607 C C . VAL A 1 84 ? 12.147 -4.634 -11.320 1.00 95.19 84 VAL A C 1
ATOM 609 O O . VAL A 1 84 ? 11.520 -4.950 -10.310 1.00 95.19 84 VAL A O 1
ATOM 612 N N . HIS A 1 85 ? 13.210 -5.324 -11.741 1.00 93.75 85 HIS A N 1
ATOM 613 C CA . HIS A 1 85 ? 13.727 -6.483 -11.016 1.00 93.75 85 HIS A CA 1
ATOM 614 C C . HIS A 1 85 ? 14.181 -6.113 -9.598 1.00 93.75 85 HIS A C 1
ATOM 616 O O . HIS A 1 85 ? 13.797 -6.787 -8.647 1.00 93.75 85 HIS A O 1
ATOM 622 N N . ASN A 1 86 ? 14.924 -5.016 -9.439 1.00 94.44 86 ASN A N 1
ATOM 623 C CA . ASN A 1 86 ? 15.377 -4.551 -8.128 1.00 94.44 86 ASN A CA 1
ATOM 624 C C . ASN A 1 86 ? 14.203 -4.176 -7.213 1.00 94.44 86 ASN A C 1
ATOM 626 O O . ASN A 1 86 ? 14.198 -4.562 -6.047 1.00 94.44 86 ASN A O 1
ATOM 630 N N . LEU A 1 87 ? 13.181 -3.491 -7.739 1.00 95.12 87 LEU A N 1
ATOM 631 C CA . LEU A 1 87 ? 11.963 -3.175 -6.986 1.00 95.12 87 LEU A CA 1
ATOM 632 C C . LEU A 1 87 ? 11.215 -4.435 -6.553 1.00 95.12 87 LEU A C 1
ATOM 634 O O . LEU A 1 87 ? 10.782 -4.530 -5.407 1.00 95.12 87 LEU A O 1
ATOM 638 N N . ALA A 1 88 ? 11.081 -5.404 -7.460 1.00 94.88 88 ALA A N 1
ATOM 639 C CA . ALA A 1 88 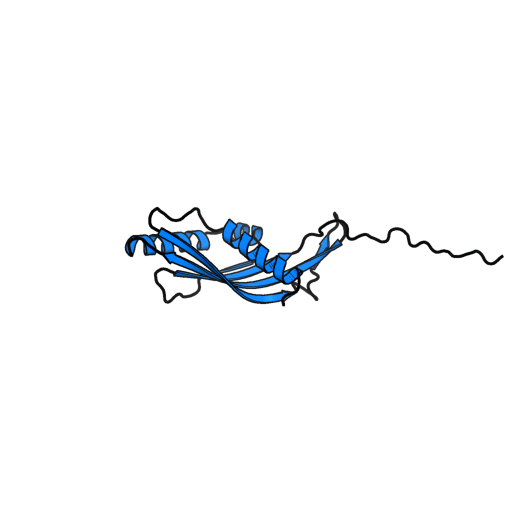? 10.450 -6.682 -7.166 1.00 94.88 88 ALA A CA 1
ATOM 640 C C . ALA A 1 88 ? 11.183 -7.415 -6.041 1.00 94.88 88 ALA A C 1
ATOM 642 O O . ALA A 1 88 ? 10.552 -7.860 -5.086 1.00 94.88 88 ALA A O 1
ATOM 643 N N . SER A 1 89 ? 12.507 -7.518 -6.156 1.00 95.06 89 SER A N 1
ATOM 644 C CA . SER A 1 89 ? 13.359 -8.194 -5.183 1.00 95.06 89 SER A CA 1
ATOM 645 C C . SER A 1 89 ? 13.317 -7.500 -3.824 1.00 95.06 89 SER A C 1
ATOM 647 O O . SER A 1 89 ? 13.146 -8.180 -2.819 1.00 95.06 89 SER A O 1
ATOM 649 N N . HIS A 1 90 ? 13.375 -6.163 -3.787 1.00 95.75 90 HIS A N 1
ATOM 650 C CA . HIS A 1 90 ? 13.240 -5.379 -2.555 1.00 95.75 90 HIS A CA 1
ATOM 651 C C . HIS A 1 90 ? 11.910 -5.662 -1.851 1.00 95.75 90 HIS A C 1
ATOM 653 O O . HIS A 1 90 ? 11.902 -6.123 -0.713 1.00 95.75 90 HIS A O 1
ATOM 659 N N . LEU A 1 91 ? 10.783 -5.480 -2.547 1.00 95.81 91 LEU A N 1
ATOM 660 C CA . LEU A 1 91 ? 9.452 -5.654 -1.952 1.00 95.81 91 LEU A CA 1
ATOM 661 C C . LEU A 1 91 ? 9.171 -7.099 -1.523 1.00 95.81 91 LEU A C 1
ATOM 663 O O . LEU A 1 91 ? 8.505 -7.320 -0.517 1.00 95.81 91 LEU A O 1
ATOM 667 N N . LEU A 1 92 ? 9.693 -8.086 -2.255 1.00 94.56 92 LEU A N 1
ATOM 668 C CA . LEU A 1 92 ? 9.572 -9.500 -1.888 1.00 94.56 92 LEU A CA 1
ATOM 669 C C . LEU A 1 92 ? 10.530 -9.920 -0.765 1.00 94.56 92 LEU A C 1
ATOM 671 O O . LEU A 1 92 ? 10.311 -10.966 -0.157 1.00 94.56 92 LEU A O 1
ATOM 675 N N . SER A 1 93 ? 11.576 -9.135 -0.498 1.00 96.12 93 SER A N 1
ATOM 676 C CA . SER A 1 93 ? 12.518 -9.379 0.599 1.00 96.12 93 SER A CA 1
ATOM 677 C C . SER A 1 93 ? 12.067 -8.799 1.940 1.00 96.12 93 SER A C 1
ATOM 679 O O . SER A 1 93 ? 12.633 -9.169 2.968 1.00 96.12 93 SER A O 1
ATOM 681 N N . LEU A 1 94 ? 11.041 -7.935 1.941 1.00 96.56 94 LEU A N 1
ATOM 682 C CA . LEU A 1 94 ? 10.471 -7.370 3.162 1.00 96.56 94 LEU A CA 1
ATOM 683 C C . LEU A 1 94 ? 10.011 -8.485 4.102 1.00 96.56 94 LEU A C 1
ATOM 685 O O . LEU A 1 94 ? 9.268 -9.398 3.728 1.00 96.56 94 LEU A O 1
ATOM 689 N N . SER A 1 95 ? 10.434 -8.390 5.357 1.00 95.81 95 SER A N 1
ATOM 690 C CA . SER A 1 95 ? 10.021 -9.323 6.391 1.00 95.81 95 SER A CA 1
ATOM 691 C C . SER A 1 95 ? 8.539 -9.158 6.724 1.00 95.81 95 SER A C 1
ATOM 693 O O . SER A 1 95 ? 7.930 -8.094 6.579 1.00 95.81 95 SER A O 1
ATOM 695 N N . ARG A 1 96 ? 7.949 -10.219 7.282 1.00 94.56 96 ARG A N 1
ATOM 696 C CA . ARG A 1 96 ? 6.580 -10.165 7.807 1.00 94.56 96 ARG A CA 1
ATOM 697 C C . ARG A 1 96 ? 6.416 -9.082 8.881 1.00 94.56 96 ARG A C 1
ATOM 699 O O . ARG A 1 96 ? 5.349 -8.486 8.964 1.00 94.56 96 ARG A O 1
ATOM 706 N N . SER A 1 97 ? 7.445 -8.839 9.694 1.00 95.44 97 SER A N 1
ATOM 707 C CA . SER A 1 97 ? 7.437 -7.787 10.715 1.00 95.44 97 SER A CA 1
ATOM 708 C C . SER A 1 97 ? 7.392 -6.386 10.115 1.00 95.44 97 SER A C 1
ATOM 710 O O . SER A 1 97 ? 6.629 -5.564 10.607 1.00 95.44 97 SER A O 1
ATOM 712 N N . GLU A 1 98 ? 8.150 -6.118 9.048 1.00 96.06 98 GLU A N 1
ATOM 713 C CA . GLU A 1 98 ? 8.137 -4.815 8.364 1.00 96.06 98 GLU A CA 1
ATOM 714 C C . GLU A 1 98 ? 6.783 -4.549 7.708 1.00 96.06 98 GLU A C 1
ATOM 716 O O . GLU A 1 98 ? 6.191 -3.490 7.909 1.00 96.06 98 GLU A O 1
ATOM 721 N N . LEU A 1 99 ? 6.242 -5.547 7.001 1.00 96.25 99 LEU A N 1
ATOM 722 C CA . LEU A 1 99 ? 4.910 -5.452 6.404 1.00 96.25 99 LEU A CA 1
ATOM 723 C C . LEU A 1 99 ? 3.840 -5.203 7.475 1.00 96.25 99 LEU A C 1
ATOM 725 O O . LEU A 1 99 ? 3.021 -4.298 7.331 1.00 96.25 99 LEU A O 1
ATOM 729 N N . HIS A 1 100 ? 3.886 -5.948 8.583 1.00 94.75 100 HIS A N 1
ATOM 730 C CA . HIS A 1 100 ? 2.932 -5.792 9.677 1.00 94.75 100 HIS A CA 1
ATOM 731 C C . HIS A 1 100 ? 3.055 -4.435 10.382 1.00 94.75 100 HIS A C 1
ATOM 733 O O . HIS A 1 100 ? 2.039 -3.845 10.738 1.00 94.75 100 HIS A O 1
ATOM 739 N N . ALA A 1 101 ? 4.272 -3.916 10.572 1.00 93.88 101 ALA A N 1
ATOM 740 C CA . ALA A 1 10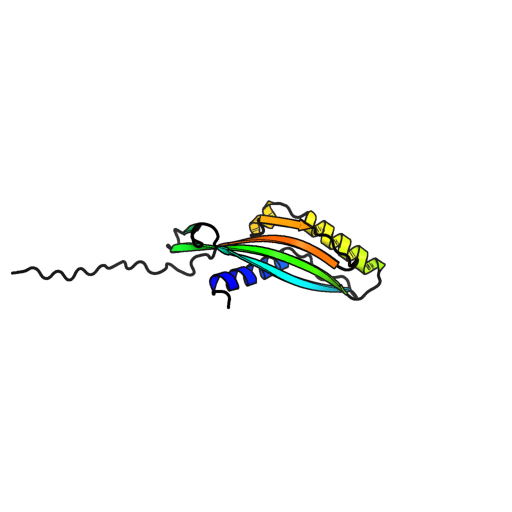1 ? 4.489 -2.584 11.137 1.00 93.88 101 ALA A CA 1
ATOM 741 C C . ALA A 1 101 ? 3.875 -1.481 10.259 1.00 93.88 101 ALA A C 1
ATOM 743 O O . ALA A 1 101 ? 3.372 -0.491 10.783 1.00 93.88 101 ALA A O 1
ATOM 744 N N . ALA A 1 102 ? 3.844 -1.689 8.940 1.00 94.81 102 ALA A N 1
ATOM 745 C CA . ALA A 1 102 ? 3.159 -0.824 7.987 1.00 94.81 102 ALA A CA 1
ATOM 746 C C . ALA A 1 102 ? 1.655 -1.136 7.833 1.00 94.81 102 ALA A C 1
ATOM 748 O O . ALA A 1 102 ? 1.013 -0.551 6.971 1.00 94.81 102 ALA A O 1
ATOM 749 N N . GLY A 1 103 ? 1.075 -2.064 8.606 1.00 95.31 103 GLY A N 1
ATOM 750 C CA . GLY A 1 103 ? -0.336 -2.471 8.499 1.00 95.31 103 GLY A CA 1
ATOM 751 C C . GLY A 1 103 ? -0.657 -3.393 7.313 1.00 95.31 103 GLY A C 1
ATOM 752 O O . GLY A 1 103 ? -1.818 -3.735 7.082 1.00 95.31 103 GLY A O 1
ATOM 753 N N . ILE A 1 104 ? 0.348 -3.831 6.550 1.00 97.00 104 ILE A N 1
ATOM 754 C CA . ILE A 1 104 ? 0.187 -4.767 5.435 1.00 97.00 104 ILE A CA 1
ATOM 755 C C . ILE A 1 104 ? 0.250 -6.196 5.972 1.00 97.00 104 ILE A C 1
ATOM 757 O O . ILE A 1 104 ? 1.305 -6.717 6.329 1.00 97.00 104 ILE A O 1
ATOM 761 N N . HIS A 1 105 ? -0.896 -6.867 5.999 1.00 95.00 105 HIS A N 1
ATOM 762 C CA . HIS A 1 105 ? -0.987 -8.248 6.458 1.00 95.00 105 HIS A CA 1
ATOM 763 C C . HIS A 1 105 ? -0.437 -9.238 5.423 1.00 95.00 105 HIS A C 1
ATOM 765 O O . HIS A 1 105 ? 0.163 -10.257 5.773 1.00 95.00 105 HIS A O 1
ATOM 771 N N . ARG A 1 106 ? -0.641 -8.941 4.135 1.00 95.25 106 ARG A N 1
ATOM 772 C CA . ARG A 1 106 ? -0.135 -9.747 3.022 1.00 95.25 106 ARG A CA 1
ATOM 773 C C . ARG A 1 106 ? 0.168 -8.871 1.815 1.00 95.25 106 ARG A C 1
ATOM 775 O O . ARG A 1 106 ? -0.638 -8.027 1.437 1.00 95.25 106 ARG A O 1
ATOM 782 N N . MET A 1 107 ? 1.291 -9.163 1.168 1.00 96.75 107 MET A N 1
ATOM 783 C CA . MET A 1 107 ? 1.652 -8.647 -0.147 1.00 96.75 107 MET A CA 1
ATOM 784 C C . MET A 1 107 ? 2.037 -9.831 -1.032 1.00 96.75 107 MET A C 1
ATOM 786 O O . MET A 1 107 ? 2.867 -10.652 -0.647 1.00 96.75 107 MET A O 1
ATOM 790 N N . ALA A 1 108 ? 1.401 -9.965 -2.192 1.00 96.06 108 ALA A N 1
ATOM 791 C CA . ALA A 1 108 ? 1.680 -11.044 -3.132 1.00 96.06 108 ALA A CA 1
ATOM 792 C C . ALA A 1 108 ? 1.886 -10.475 -4.529 1.00 96.06 108 ALA A C 1
ATOM 794 O O . ALA A 1 108 ? 1.089 -9.663 -4.991 1.00 96.06 108 ALA A O 1
ATOM 795 N N . ARG A 1 109 ? 2.950 -10.910 -5.208 1.00 95.75 109 ARG A N 1
ATOM 796 C CA . ARG A 1 109 ? 3.183 -10.533 -6.602 1.00 95.75 109 ARG A CA 1
ATOM 797 C C . ARG A 1 109 ? 2.051 -11.072 -7.476 1.00 95.75 109 ARG A C 1
ATOM 799 O O . ARG A 1 109 ? 1.675 -12.234 -7.346 1.00 95.75 109 ARG A O 1
ATOM 806 N N . ALA A 1 110 ? 1.549 -10.224 -8.363 1.00 95.56 110 ALA A N 1
ATOM 807 C CA . ALA A 1 110 ? 0.592 -10.578 -9.398 1.00 95.56 110 ALA A CA 1
ATOM 808 C C . ALA A 1 110 ? 1.255 -10.500 -10.780 1.00 95.56 110 ALA A C 1
ATOM 810 O O . ALA A 1 110 ? 2.263 -9.809 -10.970 1.00 95.56 110 ALA A O 1
ATOM 811 N N . ASP A 1 111 ? 0.679 -11.210 -11.745 1.00 92.06 111 ASP A N 1
ATOM 812 C CA . ASP A 1 111 ? 1.184 -11.220 -13.112 1.00 92.06 111 ASP A CA 1
ATOM 813 C C . ASP A 1 111 ? 0.926 -9.879 -13.804 1.00 92.06 111 ASP A C 1
ATOM 815 O O . ASP A 1 111 ? -0.165 -9.314 -13.722 1.00 92.06 111 ASP A O 1
ATOM 819 N N . SER A 1 112 ? 1.946 -9.390 -14.507 1.00 91.88 112 SER A N 1
ATOM 820 C CA . SER A 1 112 ? 1.887 -8.211 -15.368 1.00 91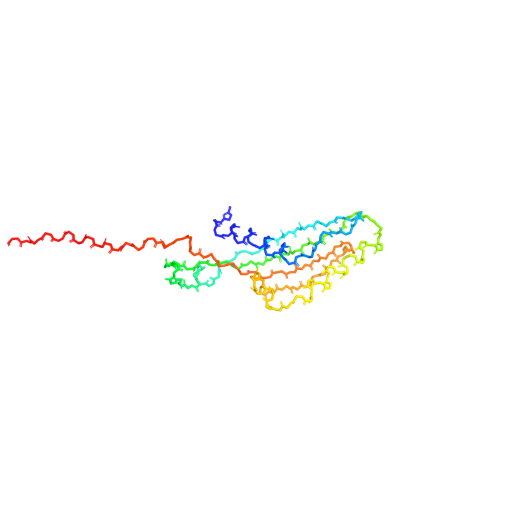.88 112 SER A CA 1
ATOM 821 C C . SER A 1 112 ? 2.228 -8.630 -16.792 1.00 91.88 112 SER A C 1
ATOM 823 O O . SER A 1 112 ? 3.208 -9.343 -17.006 1.00 91.88 112 SER A O 1
ATOM 825 N N . SER A 1 113 ? 1.448 -8.170 -17.769 1.00 91.56 113 SER A N 1
ATOM 826 C CA . SER A 1 113 ? 1.793 -8.297 -19.190 1.00 91.56 113 SER A CA 1
ATOM 827 C C . SER A 1 113 ? 2.804 -7.241 -19.649 1.00 91.56 113 SER A C 1
ATOM 829 O O . SER A 1 113 ? 3.377 -7.372 -20.726 1.00 91.56 113 SER A O 1
ATOM 831 N N . ASP A 1 114 ? 3.006 -6.188 -18.854 1.00 92.50 114 ASP A N 1
ATOM 832 C CA . ASP A 1 114 ? 3.952 -5.112 -19.132 1.00 92.50 114 ASP A CA 1
ATOM 833 C C . ASP A 1 114 ? 5.280 -5.382 -18.413 1.00 92.50 114 ASP A C 1
ATOM 835 O O . ASP A 1 114 ? 5.329 -5.482 -17.185 1.00 92.50 114 ASP A O 1
ATOM 839 N N . ALA A 1 115 ? 6.360 -5.488 -19.192 1.00 90.56 115 ALA A N 1
ATOM 840 C CA . ALA A 1 115 ? 7.714 -5.731 -18.701 1.00 90.56 115 ALA A CA 1
ATOM 841 C C . ALA A 1 115 ? 8.287 -4.553 -17.892 1.00 90.56 115 ALA A C 1
ATOM 843 O O . ALA A 1 115 ? 9.217 -4.752 -17.106 1.00 90.56 115 ALA A O 1
ATOM 844 N N . ARG A 1 116 ? 7.736 -3.346 -18.069 1.00 95.25 116 ARG A N 1
ATOM 845 C CA . ARG A 1 116 ? 8.091 -2.137 -17.317 1.00 95.25 116 ARG A CA 1
ATOM 846 C C . ARG A 1 116 ? 7.228 -1.933 -16.072 1.00 95.25 116 ARG A C 1
ATOM 848 O O . ARG A 1 116 ? 7.414 -0.940 -15.369 1.00 95.25 116 ARG A O 1
ATOM 855 N N . ALA A 1 117 ? 6.316 -2.855 -15.774 1.00 95.69 117 ALA A N 1
ATOM 856 C CA . ALA A 1 117 ? 5.447 -2.767 -14.613 1.00 95.69 117 ALA A CA 1
ATOM 857 C C . ALA A 1 117 ? 5.540 -4.001 -13.715 1.00 95.69 117 ALA A C 1
ATOM 859 O O . ALA A 1 117 ? 5.755 -5.130 -14.161 1.00 95.69 117 ALA A O 1
ATOM 860 N N . ILE A 1 118 ? 5.320 -3.784 -12.422 1.00 96.56 118 ILE A N 1
ATOM 861 C CA . ILE A 1 118 ? 5.104 -4.854 -11.455 1.00 96.56 118 ILE A CA 1
ATOM 862 C C . ILE A 1 118 ? 3.837 -4.598 -10.651 1.00 96.56 118 ILE A C 1
ATOM 864 O O . ILE A 1 118 ? 3.554 -3.473 -10.235 1.00 96.56 118 ILE A O 1
ATOM 868 N N . LEU A 1 119 ? 3.080 -5.674 -10.440 1.00 97.94 119 LEU A N 1
ATOM 869 C CA . LEU A 1 119 ? 1.819 -5.657 -9.722 1.00 97.94 119 LEU A CA 1
ATOM 870 C C . LEU A 1 119 ? 1.932 -6.438 -8.413 1.00 97.94 119 LEU A C 1
ATOM 872 O O . LEU A 1 119 ? 2.526 -7.518 -8.373 1.00 97.94 119 LEU A O 1
ATOM 876 N N . PHE A 1 120 ? 1.300 -5.914 -7.367 1.00 98.06 120 PHE A N 1
ATOM 877 C CA . PHE A 1 120 ? 1.133 -6.602 -6.092 1.00 98.06 120 PHE A CA 1
ATOM 878 C C . PHE A 1 120 ? -0.313 -6.515 -5.618 1.00 98.06 120 PHE A C 1
ATOM 880 O O . PHE A 1 120 ? -0.898 -5.435 -5.586 1.00 98.06 120 PHE A O 1
ATOM 887 N N . ASP A 1 121 ? -0.874 -7.648 -5.211 1.00 98.19 121 ASP A N 1
ATOM 888 C CA . ASP A 1 121 ? -2.108 -7.682 -4.436 1.00 98.19 121 ASP A CA 1
ATOM 889 C C . ASP A 1 121 ? -1.768 -7.483 -2.954 1.00 98.19 121 ASP A C 1
ATOM 891 O O . ASP A 1 121 ? -0.908 -8.176 -2.398 1.00 98.19 121 ASP A O 1
ATOM 895 N N . ILE A 1 122 ? -2.437 -6.514 -2.332 1.00 98.06 122 ILE A N 1
ATOM 896 C CA . ILE A 1 122 ? -2.205 -6.063 -0.961 1.00 98.06 122 ILE A CA 1
ATOM 897 C C . ILE A 1 122 ? -3.466 -6.300 -0.130 1.00 98.06 122 ILE A C 1
ATOM 899 O O . ILE A 1 122 ? -4.580 -5.961 -0.537 1.00 98.06 122 ILE A O 1
ATOM 903 N N . ASP A 1 123 ? -3.267 -6.866 1.054 1.00 97.88 123 ASP A N 1
ATOM 904 C CA . ASP A 1 123 ? -4.258 -6.974 2.119 1.00 97.88 123 ASP A CA 1
ATOM 905 C C . ASP A 1 123 ? -3.771 -6.148 3.310 1.00 97.88 123 ASP A C 1
ATOM 907 O O . ASP A 1 123 ? -2.716 -6.434 3.882 1.00 97.88 123 ASP A O 1
ATOM 911 N N . PHE A 1 124 ? -4.513 -5.095 3.631 1.00 98.19 124 PHE A N 1
ATOM 912 C CA . PHE A 1 124 ? -4.106 -4.048 4.562 1.00 98.19 124 PHE A CA 1
ATOM 913 C C . PHE A 1 124 ? -5.156 -3.856 5.649 1.00 98.19 124 PHE A C 1
ATOM 915 O O . PHE A 1 124 ? -6.357 -3.869 5.370 1.00 98.19 124 PHE A O 1
ATOM 922 N N . GLU A 1 125 ? -4.704 -3.656 6.880 1.00 96.31 125 GLU A N 1
ATOM 923 C CA . GLU A 1 125 ? -5.557 -3.377 8.026 1.00 96.31 125 GLU A CA 1
ATOM 924 C C . GLU A 1 125 ? -5.228 -1.998 8.590 1.00 96.31 125 GLU A C 1
ATOM 926 O O . GLU A 1 125 ? -4.091 -1.685 8.935 1.00 96.31 125 GLU A O 1
ATOM 931 N N . PHE A 1 126 ? -6.261 -1.171 8.690 1.00 95.69 126 PHE A N 1
ATOM 932 C CA . PHE A 1 126 ? -6.207 0.137 9.313 1.00 95.69 126 PHE A CA 1
ATOM 933 C C . PHE A 1 126 ? -6.996 0.092 10.610 1.00 95.69 126 PHE A C 1
ATOM 935 O O . PHE A 1 126 ? -8.166 -0.290 10.603 1.00 95.69 126 PHE A O 1
ATOM 942 N N . ILE A 1 127 ? -6.387 0.533 11.703 1.00 92.75 127 ILE A N 1
ATOM 943 C CA . ILE A 1 127 ? -7.067 0.768 12.974 1.00 92.75 127 ILE A CA 1
ATOM 944 C C . ILE A 1 127 ? -6.896 2.244 13.284 1.00 92.75 127 ILE A C 1
ATOM 946 O O . ILE A 1 127 ? -5.771 2.735 13.367 1.00 92.75 127 ILE A O 1
ATOM 950 N N . ARG A 1 128 ? -8.009 2.961 13.437 1.00 85.31 128 ARG A N 1
ATOM 951 C CA . ARG A 1 128 ? -7.972 4.369 13.820 1.00 85.31 128 ARG A CA 1
ATOM 952 C C . ARG A 1 128 ? -7.663 4.454 15.318 1.00 85.31 128 ARG A C 1
ATOM 954 O O . ARG A 1 128 ? -8.496 3.999 16.103 1.00 85.31 128 ARG A O 1
ATOM 961 N N . PRO A 1 129 ? -6.526 5.041 15.733 1.00 76.25 129 PRO A N 1
ATOM 962 C CA . PRO A 1 129 ? -6.322 5.355 17.139 1.00 76.25 129 PRO A CA 1
ATOM 963 C C . PRO A 1 129 ? -7.332 6.436 17.566 1.00 76.25 129 PRO A C 1
ATOM 965 O O . PRO A 1 129 ? -7.695 7.285 16.739 1.00 76.25 129 PRO A O 1
ATOM 968 N N . PRO A 1 130 ? -7.804 6.437 18.823 1.00 70.31 130 PRO A N 1
ATOM 969 C CA . PRO A 1 130 ? -8.720 7.470 19.284 1.00 70.31 130 PRO A CA 1
ATOM 970 C C . PRO A 1 130 ? -7.996 8.822 19.235 1.00 70.31 130 PRO A C 1
ATOM 972 O O . PRO A 1 130 ? -6.848 8.931 19.664 1.00 70.31 130 PRO A O 1
ATOM 975 N N . ALA A 1 131 ? -8.641 9.844 18.669 1.00 63.06 131 ALA A N 1
ATOM 976 C CA . ALA A 1 131 ? -8.011 11.151 18.446 1.00 63.06 131 ALA A CA 1
ATOM 977 C C . ALA A 1 131 ? -7.741 11.915 19.762 1.00 63.06 131 ALA A C 1
ATOM 979 O O . ALA A 1 131 ? -6.812 12.714 19.839 1.00 63.06 131 ALA A O 1
ATOM 980 N N . THR A 1 132 ? -8.542 11.627 20.786 1.00 56.41 132 THR A N 1
ATOM 981 C CA . THR A 1 132 ? -8.484 12.077 22.187 1.00 56.41 132 THR A CA 1
ATOM 982 C C . THR A 1 132 ? -9.537 11.250 22.937 1.00 56.41 132 THR A C 1
ATOM 984 O O . THR A 1 132 ? -10.337 10.601 22.261 1.00 56.41 132 THR A O 1
ATOM 987 N N . SER A 1 133 ? -9.558 11.224 24.282 1.00 51.41 133 SER A N 1
ATOM 988 C CA . SER A 1 133 ? -10.633 10.520 25.011 1.00 51.41 133 SER A CA 1
ATOM 989 C C . SER A 1 133 ? -11.971 11.008 24.469 1.00 51.41 133 SER A C 1
ATOM 991 O O . SER A 1 133 ? -12.290 12.191 24.602 1.00 51.41 133 SER A O 1
ATOM 993 N N . GLU A 1 134 ? -12.712 10.136 23.788 1.00 48.16 134 GLU A N 1
ATOM 994 C CA . GLU A 1 134 ? -14.067 10.464 23.366 1.00 48.16 134 GLU A CA 1
ATOM 995 C C . GLU A 1 134 ? -14.844 10.619 24.667 1.00 48.16 134 GLU A C 1
ATOM 997 O O . GLU A 1 134 ? -14.974 9.658 25.420 1.00 48.16 134 GLU A O 1
ATOM 1002 N N . GLY A 1 135 ? -15.193 11.868 24.990 1.00 47.81 135 GLY A N 1
ATOM 1003 C CA . GLY A 1 135 ? -15.619 12.289 26.316 1.00 47.81 135 GLY A CA 1
ATOM 1004 C C . GLY A 1 135 ? -16.585 11.301 26.951 1.00 47.81 135 GLY A C 1
ATOM 1005 O O . GLY A 1 135 ? -17.744 11.200 26.551 1.00 47.81 135 GLY A O 1
ATOM 1006 N N . VAL A 1 136 ? -16.098 10.594 27.968 1.00 46.50 136 VAL A N 1
ATOM 1007 C CA . VAL A 1 136 ? -16.964 9.961 28.950 1.00 46.50 136 VAL A CA 1
ATOM 1008 C C . VAL A 1 136 ? -17.813 11.090 29.528 1.00 46.50 136 VAL A C 1
ATOM 1010 O O . VAL A 1 136 ? -17.273 12.093 29.997 1.00 46.50 136 VAL A O 1
ATOM 1013 N N . ILE A 1 137 ? -19.139 10.960 29.475 1.00 49.06 137 ILE A N 1
ATOM 1014 C CA . ILE A 1 137 ? -20.018 11.753 30.336 1.00 49.06 137 ILE A CA 1
ATOM 1015 C C . ILE A 1 137 ? -19.686 11.300 31.759 1.00 49.06 137 ILE A C 1
ATOM 1017 O O . ILE A 1 137 ? -20.187 10.281 32.225 1.00 49.06 137 ILE A O 1
ATOM 1021 N N . THR A 1 138 ? -18.753 11.990 32.410 1.00 49.25 138 THR A N 1
ATOM 1022 C CA . THR A 1 138 ? -18.324 11.683 33.781 1.00 49.25 138 THR A CA 1
ATOM 1023 C C . THR A 1 138 ? -19.342 12.139 34.819 1.00 49.25 138 THR A C 1
ATOM 1025 O O . THR A 1 138 ? -19.336 11.614 35.925 1.00 49.25 138 THR A O 1
ATOM 1028 N N . ASP A 1 139 ? -20.253 13.043 34.450 1.00 46.09 139 ASP A N 1
ATOM 1029 C CA . ASP A 1 139 ? -21.314 13.531 35.325 1.00 46.09 139 ASP A CA 1
ATOM 1030 C C . ASP A 1 139 ? -22.688 13.114 34.798 1.00 46.09 139 ASP A C 1
ATOM 1032 O O . ASP A 1 139 ? -23.270 13.742 33.911 1.00 46.09 139 ASP A O 1
ATOM 1036 N N . LEU A 1 140 ? -23.240 12.055 35.389 1.00 44.31 140 LEU A N 1
ATOM 1037 C CA . LEU A 1 140 ? -24.683 11.864 35.411 1.00 44.31 140 LEU A CA 1
ATOM 1038 C C . LEU A 1 140 ? -25.222 12.765 36.536 1.00 44.31 140 LEU A C 1
ATOM 1040 O O . LEU A 1 140 ? -25.285 12.344 37.691 1.00 44.31 140 LEU A O 1
ATOM 1044 N N . ILE A 1 141 ? -25.564 14.022 36.231 1.00 50.66 141 ILE A N 1
ATOM 1045 C CA . ILE A 1 141 ? -26.288 14.873 37.189 1.00 50.66 141 ILE A CA 1
ATOM 1046 C C . ILE A 1 141 ? -27.702 14.299 37.315 1.00 50.66 141 ILE A C 1
ATOM 1048 O O . ILE A 1 141 ? -28.585 14.568 36.503 1.00 50.66 141 ILE A O 1
ATOM 1052 N N . LEU A 1 142 ? -27.895 13.446 38.318 1.00 49.38 142 LEU A N 1
ATOM 1053 C CA . LEU A 1 142 ? -29.208 13.014 38.771 1.00 49.38 142 LEU A CA 1
ATOM 1054 C C . LEU A 1 142 ? -29.809 14.161 39.580 1.00 49.38 142 LEU A C 1
ATOM 1056 O O . LEU A 1 142 ? -29.584 14.266 40.783 1.00 49.38 142 LEU A O 1
ATOM 1060 N N . ASP A 1 143 ? -30.561 15.025 38.904 1.00 50.75 143 ASP A N 1
ATOM 1061 C CA . ASP A 1 143 ? -31.369 16.064 39.542 1.00 50.75 143 ASP A CA 1
ATOM 1062 C C . ASP A 1 143 ? -32.616 15.401 40.156 1.00 50.75 143 ASP A C 1
ATOM 1064 O O . ASP A 1 143 ? -33.733 15.485 39.646 1.00 50.75 143 ASP A O 1
ATOM 1068 N N . ILE A 1 144 ? -32.401 14.608 41.210 1.00 55.78 144 ILE A N 1
ATOM 1069 C CA . ILE A 1 144 ? -33.481 14.040 42.014 1.00 55.78 144 ILE A CA 1
ATOM 1070 C C . ILE A 1 144 ? -33.708 15.026 43.153 1.00 55.78 144 ILE A C 1
ATOM 1072 O O . ILE A 1 144 ? -32.979 15.028 44.146 1.00 55.78 144 ILE A O 1
ATOM 1076 N N . ALA A 1 145 ? -34.710 15.890 43.000 1.00 53.22 145 ALA A N 1
ATOM 1077 C CA . ALA A 1 145 ? -35.226 16.653 44.124 1.00 53.22 145 ALA A CA 1
ATOM 1078 C C . ALA A 1 145 ? -35.747 15.662 45.185 1.00 53.22 145 ALA A C 1
ATOM 1080 O O . ALA A 1 145 ? -36.488 14.742 44.827 1.00 53.22 145 ALA A O 1
ATOM 1081 N N . PRO A 1 146 ? -35.374 15.795 46.469 1.00 53.12 146 PRO A N 1
ATOM 1082 C CA . PRO A 1 146 ? -36.043 15.043 47.515 1.00 53.12 146 PRO A CA 1
ATOM 1083 C C . PRO A 1 146 ? -37.484 15.554 47.615 1.00 53.12 146 PRO A C 1
ATOM 1085 O O . PRO A 1 146 ? -37.706 16.735 47.893 1.00 53.12 146 PRO A O 1
ATOM 1088 N N . ASP A 1 147 ?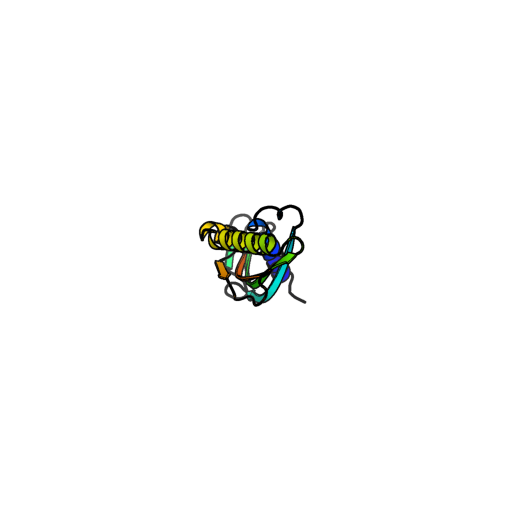 -38.452 14.672 47.363 1.00 56.06 147 ASP A N 1
ATOM 1089 C CA . ASP A 1 147 ? -39.838 14.908 47.760 1.00 56.06 147 ASP A CA 1
ATOM 1090 C C . ASP A 1 147 ? -39.856 15.142 49.281 1.00 56.06 147 ASP A C 1
ATOM 1092 O O . ASP A 1 147 ? -39.212 14.405 50.035 1.00 56.06 147 ASP A O 1
ATOM 1096 N N . GLY A 1 148 ? -40.499 16.242 49.685 1.00 49.97 148 GLY A N 1
ATOM 1097 C CA . GLY A 1 148 ? -40.466 16.794 51.044 1.00 49.97 148 GLY A CA 1
ATOM 1098 C C . GLY A 1 148 ? -41.101 15.950 52.140 1.00 49.97 148 GLY A C 1
ATOM 1099 O O . GLY A 1 148 ? -41.757 14.926 51.847 1.00 49.97 148 GLY A O 1
#

Secondary structure (DSSP, 8-state):
---HHHHHHHHHHHHHHHHHSPSPPPTTEEEEEEEEEEEEEESSBTTEEEEEETTEEEEEEEEEEEEEEEEEEES-HHHHHHHHHHHHHHHHH--HHHHHHTTEEEEEEE--S-TTEEEEEEEEEEEEPPSS------------PPP-